Protein AF-A0A969CP11-F1 (afdb_monomer_lite)

Structure (mmCIF, N/CA/C/O backbone):
data_AF-A0A969CP11-F1
#
_entry.id   AF-A0A969CP11-F1
#
loop_
_atom_site.group_PDB
_atom_site.id
_atom_site.type_symbol
_atom_site.label_atom_id
_atom_site.label_alt_id
_atom_site.label_comp_id
_atom_site.label_asym_id
_atom_site.label_entity_id
_atom_site.label_seq_id
_atom_site.pdbx_PDB_ins_code
_atom_site.Cartn_x
_atom_site.Cartn_y
_atom_site.Cartn_z
_atom_site.occupancy
_atom_site.B_iso_or_equiv
_atom_site.auth_seq_id
_atom_site.auth_comp_id
_atom_site.auth_asym_id
_atom_site.auth_atom_id
_atom_site.pdbx_PDB_model_num
ATOM 1 N N . MET A 1 1 ? 6.543 -14.549 3.916 1.00 77.00 1 MET A N 1
ATOM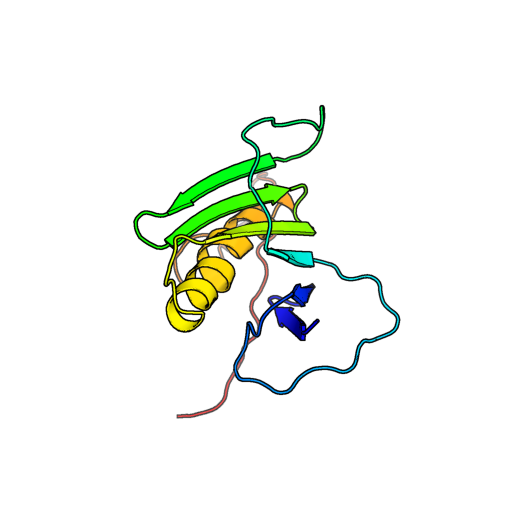 2 C CA . MET A 1 1 ? 5.555 -13.564 4.394 1.00 77.00 1 MET A CA 1
ATOM 3 C C . MET A 1 1 ? 6.263 -12.669 5.383 1.00 77.00 1 MET A C 1
ATOM 5 O O . MET A 1 1 ? 6.875 -13.186 6.307 1.00 77.00 1 MET A O 1
ATOM 9 N N . TYR A 1 2 ? 6.213 -11.370 5.131 1.00 84.38 2 TYR A N 1
ATOM 10 C CA . TYR A 1 2 ? 6.852 -10.312 5.901 1.00 84.38 2 TYR A CA 1
ATOM 11 C C . TYR A 1 2 ? 5.821 -9.644 6.802 1.00 84.38 2 TYR A C 1
ATOM 13 O O . TYR A 1 2 ? 4.668 -9.488 6.396 1.00 84.38 2 TYR A O 1
ATOM 21 N N . VAL A 1 3 ? 6.227 -9.243 8.005 1.00 86.00 3 VAL A N 1
ATOM 22 C CA . VAL A 1 3 ? 5.334 -8.636 8.998 1.00 86.00 3 VAL A CA 1
ATOM 23 C C . VAL A 1 3 ? 5.860 -7.269 9.397 1.00 86.00 3 VAL A C 1
ATOM 25 O O . VAL A 1 3 ? 7.032 -7.118 9.738 1.00 86.00 3 VAL A O 1
ATOM 28 N N . ALA A 1 4 ? 4.978 -6.275 9.367 1.00 84.50 4 ALA A N 1
ATOM 29 C CA . ALA A 1 4 ? 5.293 -4.900 9.716 1.00 84.50 4 ALA A CA 1
ATOM 30 C C . ALA A 1 4 ? 4.138 -4.249 10.480 1.00 84.50 4 ALA A C 1
ATOM 32 O O . ALA A 1 4 ? 2.971 -4.560 10.246 1.00 84.50 4 ALA A O 1
ATOM 33 N N . GLN A 1 5 ? 4.455 -3.289 11.350 1.00 83.06 5 GLN A N 1
ATOM 34 C CA . GLN A 1 5 ? 3.452 -2.393 11.915 1.00 83.06 5 GLN A CA 1
ATOM 35 C C . GLN A 1 5 ? 3.470 -1.061 11.160 1.00 83.06 5 GLN A C 1
ATOM 37 O O . GLN A 1 5 ? 4.465 -0.340 11.176 1.00 83.06 5 GLN A O 1
ATOM 42 N N . ILE A 1 6 ? 2.362 -0.727 10.499 1.00 83.06 6 ILE A N 1
ATOM 43 C CA . ILE A 1 6 ? 2.216 0.496 9.698 1.00 83.06 6 ILE A CA 1
ATOM 44 C C . ILE A 1 6 ? 0.966 1.220 10.192 1.00 83.06 6 ILE A C 1
ATOM 46 O O . ILE A 1 6 ? -0.111 0.633 10.234 1.00 83.06 6 ILE A O 1
ATOM 50 N N . TYR A 1 7 ? 1.092 2.489 10.595 1.00 79.62 7 TYR A N 1
ATOM 51 C CA . TYR A 1 7 ? -0.028 3.271 11.147 1.00 79.62 7 TYR A CA 1
ATOM 52 C C . TYR A 1 7 ? -0.731 2.589 12.344 1.00 79.62 7 TYR A C 1
ATOM 54 O O . TYR A 1 7 ? -1.940 2.711 12.525 1.00 79.62 7 TYR A O 1
ATOM 62 N N . GLY A 1 8 ? 0.017 1.829 13.153 1.00 79.38 8 GLY A N 1
ATOM 63 C CA . GLY A 1 8 ? -0.527 1.047 14.271 1.00 79.38 8 GLY A CA 1
ATOM 64 C C . GLY A 1 8 ? -1.279 -0.230 13.865 1.00 79.38 8 GLY A C 1
ATOM 65 O O . GLY A 1 8 ? -1.777 -0.931 14.744 1.00 79.38 8 GLY A O 1
ATOM 66 N N . LEU A 1 9 ? -1.340 -0.550 12.569 1.00 84.88 9 LEU A N 1
ATOM 67 C CA . LEU A 1 9 ? -1.977 -1.746 12.017 1.00 84.88 9 LEU A CA 1
ATOM 68 C C . LEU A 1 9 ? -0.932 -2.825 11.732 1.00 84.88 9 LEU A C 1
ATOM 70 O O . LEU A 1 9 ? 0.140 -2.525 11.201 1.00 84.88 9 LEU A O 1
ATOM 74 N N . LEU A 1 10 ? -1.257 -4.073 12.062 1.00 87.25 10 LEU A N 1
ATOM 75 C CA . LEU A 1 10 ? -0.438 -5.230 11.715 1.00 87.25 10 LEU A CA 1
ATOM 76 C C . LEU A 1 10 ? -0.632 -5.566 10.232 1.00 87.25 10 LEU A C 1
ATOM 78 O O . LEU A 1 10 ? -1.728 -5.944 9.813 1.00 87.25 10 LEU A O 1
ATOM 82 N N . VAL A 1 11 ? 0.430 -5.424 9.445 1.00 88.81 11 VAL A N 1
ATOM 83 C CA . VAL A 1 11 ? 0.435 -5.671 8.003 1.00 88.81 11 VAL A CA 1
ATOM 84 C C . VAL A 1 11 ? 1.273 -6.904 7.703 1.00 88.81 11 VAL A C 1
ATOM 86 O O . VAL A 1 11 ? 2.454 -6.958 8.046 1.00 88.81 11 VAL A O 1
ATOM 89 N N . VAL A 1 12 ? 0.662 -7.877 7.031 1.00 90.38 12 VAL A N 1
ATOM 90 C CA . VAL A 1 12 ? 1.345 -9.051 6.480 1.00 90.38 12 VAL A CA 1
ATOM 91 C C . VAL A 1 12 ? 1.462 -8.880 4.974 1.00 90.38 12 VAL A C 1
ATOM 93 O O . VAL A 1 12 ? 0.476 -8.558 4.316 1.00 90.38 12 VAL A O 1
ATOM 96 N N . SER A 1 13 ? 2.657 -9.081 4.429 1.00 87.75 13 SER A N 1
ATOM 97 C CA . SER A 1 13 ? 2.960 -8.843 3.018 1.00 87.75 13 SER A CA 1
ATOM 98 C C . SER A 1 13 ? 3.733 -9.996 2.379 1.00 87.75 13 SER A C 1
ATOM 100 O O . SER A 1 13 ? 4.533 -10.666 3.038 1.00 87.75 13 SER A O 1
ATOM 102 N N . ASP A 1 14 ? 3.540 -10.211 1.080 1.00 86.69 14 ASP 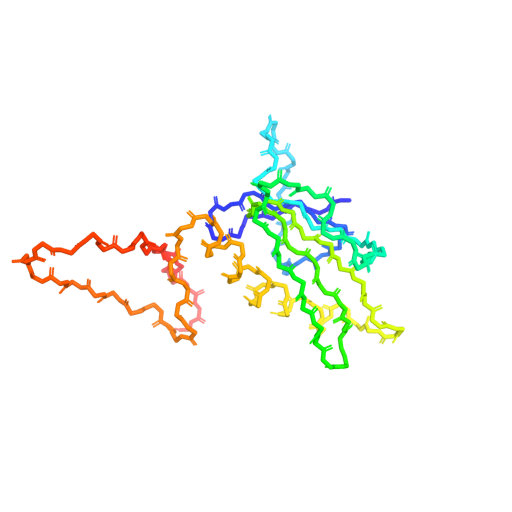A N 1
ATOM 103 C CA . ASP A 1 14 ? 4.338 -11.163 0.293 1.00 86.69 14 ASP A CA 1
ATOM 104 C C . ASP A 1 14 ? 5.775 -10.679 0.037 1.00 86.69 14 ASP A C 1
ATOM 106 O O . ASP A 1 14 ? 6.664 -11.498 -0.188 1.00 86.69 14 ASP A O 1
ATOM 110 N N . PHE A 1 15 ? 6.023 -9.371 0.126 1.00 84.00 15 PHE A N 1
ATOM 111 C CA . PHE A 1 15 ? 7.330 -8.741 -0.092 1.00 84.00 15 PHE A CA 1
ATOM 112 C C . PHE A 1 15 ? 7.637 -7.698 0.991 1.00 84.00 15 PHE A C 1
ATOM 114 O O . PHE A 1 15 ? 6.762 -7.277 1.759 1.00 84.00 15 PHE A O 1
ATOM 121 N N . TRP A 1 16 ? 8.902 -7.291 1.053 1.00 81.69 16 TRP A N 1
ATOM 122 C CA . TRP A 1 16 ? 9.421 -6.377 2.063 1.00 81.69 16 TRP A CA 1
ATOM 123 C C . TRP A 1 16 ? 8.843 -4.966 1.888 1.00 81.69 16 TRP A C 1
ATOM 125 O O . TRP A 1 16 ? 9.002 -4.357 0.833 1.00 81.69 16 TRP A O 1
ATOM 135 N N . LEU A 1 17 ? 8.179 -4.431 2.920 1.00 80.31 17 LEU A N 1
ATOM 136 C CA . LEU A 1 17 ? 7.550 -3.102 2.864 1.00 80.31 17 LEU A CA 1
ATOM 137 C C . LEU A 1 17 ? 8.361 -1.994 3.551 1.00 80.31 17 LEU A C 1
ATOM 139 O O . LEU A 1 17 ? 8.310 -0.854 3.096 1.00 80.31 17 LEU A O 1
ATOM 143 N N . LEU A 1 18 ? 9.106 -2.297 4.617 1.00 78.31 18 LEU A N 1
ATOM 144 C CA . LEU A 1 18 ? 9.807 -1.312 5.454 1.00 78.31 18 LEU A CA 1
ATOM 145 C C . LEU A 1 18 ? 11.242 -1.746 5.710 1.00 78.31 18 LEU A C 1
ATOM 147 O O . LEU A 1 18 ? 11.426 -2.853 6.171 1.00 78.31 18 LEU A O 1
ATOM 151 N N . ASP A 1 19 ? 12.237 -0.868 5.584 1.00 64.81 19 ASP A N 1
ATOM 152 C CA . ASP A 1 19 ? 13.660 -1.182 5.851 1.00 64.81 19 ASP A CA 1
ATOM 153 C C . ASP A 1 19 ? 13.998 -1.510 7.332 1.00 64.81 19 ASP A C 1
ATOM 155 O O . ASP A 1 19 ? 15.159 -1.713 7.678 1.00 64.81 19 ASP A O 1
ATOM 159 N N . SER A 1 20 ? 12.998 -1.546 8.220 1.00 57.94 20 SER A N 1
ATOM 160 C CA . SER A 1 20 ? 13.122 -1.835 9.659 1.00 57.94 20 SER A CA 1
ATOM 161 C C . SER A 1 20 ? 12.978 -3.332 9.962 1.00 57.94 20 SER A C 1
ATOM 163 O O . SER A 1 20 ? 12.370 -4.040 9.165 1.00 57.94 20 SER A O 1
ATOM 165 N N . PRO A 1 21 ? 13.520 -3.831 11.093 1.00 54.28 21 PRO A N 1
ATOM 166 C CA . PRO A 1 21 ? 13.579 -5.266 11.366 1.00 54.28 21 PRO A CA 1
ATOM 167 C C . PRO A 1 21 ? 12.194 -5.922 11.340 1.00 54.28 21 PRO A C 1
ATOM 169 O O . PRO A 1 21 ? 11.223 -5.363 11.852 1.00 54.28 21 PRO A O 1
ATOM 172 N N . GLU A 1 22 ? 12.143 -7.118 10.748 1.00 57.00 22 GLU A N 1
ATOM 173 C CA . GLU A 1 22 ? 10.993 -8.026 10.782 1.00 57.00 22 GLU A CA 1
ATOM 174 C C . GLU A 1 22 ? 10.484 -8.155 12.218 1.00 57.00 22 GLU A C 1
ATOM 176 O O . GLU A 1 22 ? 11.248 -8.491 13.127 1.00 57.00 22 GLU A O 1
ATOM 181 N N . MET A 1 23 ? 9.194 -7.888 12.428 1.00 62.88 23 MET A N 1
ATOM 182 C CA . MET A 1 23 ? 8.563 -8.260 13.689 1.00 62.88 23 MET A CA 1
ATOM 183 C C . MET A 1 23 ? 8.261 -9.755 13.670 1.00 62.88 23 MET A C 1
ATOM 185 O O . MET A 1 23 ? 7.857 -10.302 12.640 1.00 62.88 23 MET A O 1
ATOM 189 N N . GLU A 1 24 ? 8.420 -10.416 14.815 1.00 63.16 24 GLU A N 1
ATOM 190 C CA . GLU A 1 24 ? 7.910 -11.773 14.974 1.00 63.16 24 GLU A CA 1
ATOM 191 C C . GLU A 1 24 ? 6.395 -11.772 14.733 1.00 63.16 24 GLU A C 1
ATOM 193 O O . GLU A 1 24 ? 5.691 -10.825 15.098 1.00 63.16 24 GLU A O 1
ATOM 198 N N . LEU A 1 25 ? 5.894 -12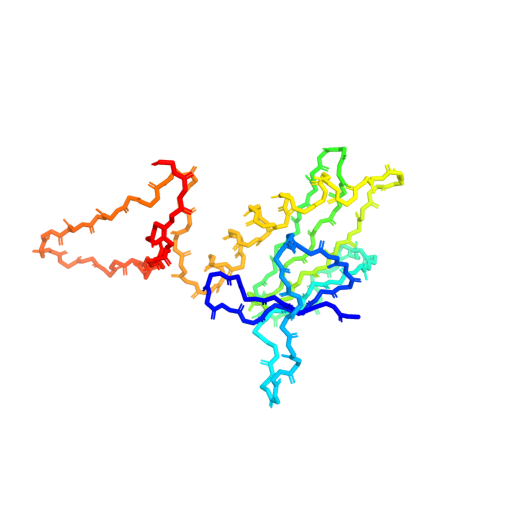.828 14.083 1.00 59.78 25 LEU A N 1
ATOM 199 C CA . LEU A 1 25 ? 4.461 -13.068 13.947 1.00 59.78 25 LEU A CA 1
ATOM 200 C C . LEU A 1 25 ? 3.862 -13.168 15.353 1.00 59.78 25 LEU A C 1
ATOM 202 O O . LEU A 1 25 ? 3.888 -14.230 15.974 1.00 59.78 25 LEU A O 1
ATOM 206 N N . GLU A 1 26 ? 3.324 -12.064 15.866 1.00 59.91 26 GLU A N 1
ATOM 207 C CA . GLU A 1 26 ? 2.467 -12.133 17.037 1.00 59.91 26 GLU A CA 1
ATOM 208 C C . GLU A 1 26 ? 1.244 -12.987 16.686 1.00 59.91 26 GLU A C 1
ATOM 210 O O . GLU A 1 26 ? 0.738 -12.944 15.565 1.00 59.91 26 GLU A O 1
ATOM 215 N N . THR A 1 27 ? 0.741 -13.759 17.649 1.00 60.06 27 THR A N 1
ATOM 216 C CA . THR A 1 27 ? -0.419 -14.666 17.511 1.00 60.06 27 THR A CA 1
ATOM 217 C C . THR A 1 27 ? -1.758 -13.944 17.259 1.00 60.06 27 THR A C 1
ATOM 219 O O . THR A 1 27 ? -2.824 -14.456 17.595 1.00 60.06 27 THR A O 1
ATOM 222 N N . ARG A 1 28 ? -1.717 -12.718 16.739 1.00 71.88 28 ARG A N 1
ATOM 223 C CA . ARG A 1 28 ? -2.859 -11.870 16.427 1.00 71.88 28 ARG A CA 1
ATOM 224 C C . ARG A 1 28 ? -3.150 -11.952 14.929 1.00 71.88 28 ARG A C 1
ATOM 226 O O . ARG A 1 28 ? -2.232 -11.927 14.114 1.00 71.88 28 ARG A O 1
ATOM 233 N N . ASP A 1 29 ? -4.430 -11.997 14.570 1.00 83.44 29 ASP A N 1
ATOM 234 C CA . ASP A 1 29 ? -4.846 -11.914 13.169 1.00 83.44 29 ASP A CA 1
ATOM 235 C C . ASP A 1 29 ? -4.349 -10.606 12.521 1.00 83.44 29 ASP A C 1
ATOM 237 O O . ASP A 1 29 ? -4.416 -9.544 13.155 1.00 83.44 29 ASP A O 1
ATOM 241 N N . PRO A 1 30 ? -3.859 -10.648 11.267 1.00 88.31 30 PRO A N 1
ATOM 242 C CA . PRO A 1 30 ? -3.384 -9.456 10.583 1.00 88.31 30 PRO A CA 1
ATOM 243 C C . PRO A 1 30 ? -4.522 -8.461 10.372 1.00 88.31 30 PRO A C 1
ATOM 245 O O . PRO A 1 30 ? -5.617 -8.820 9.936 1.00 88.31 30 PRO A O 1
ATOM 248 N N . ASP A 1 31 ? -4.244 -7.183 10.626 1.00 89.38 31 ASP A N 1
ATOM 249 C CA . ASP A 1 31 ? -5.196 -6.125 10.313 1.00 89.38 31 ASP A CA 1
ATOM 250 C C . ASP A 1 31 ? -5.277 -5.918 8.794 1.00 89.38 31 ASP A C 1
ATOM 252 O O . ASP A 1 31 ? -6.355 -5.611 8.285 1.00 89.38 31 ASP A O 1
ATOM 256 N N . ILE A 1 32 ? -4.153 -6.046 8.077 1.00 91.56 32 ILE A N 1
ATOM 257 C CA . ILE A 1 32 ? -4.059 -5.875 6.622 1.00 91.56 32 ILE A CA 1
ATOM 258 C C . ILE A 1 32 ? -3.206 -6.990 6.014 1.00 91.56 32 ILE A C 1
ATOM 260 O O . ILE A 1 32 ? -2.134 -7.308 6.526 1.00 91.56 32 ILE A O 1
ATOM 264 N N . VAL A 1 33 ? -3.647 -7.526 4.877 1.00 92.81 33 VAL A N 1
ATOM 265 C CA . VAL A 1 33 ? -2.872 -8.458 4.052 1.00 92.81 33 VAL A CA 1
ATOM 266 C C . VAL A 1 33 ? -2.575 -7.826 2.694 1.00 92.81 33 VAL A C 1
ATOM 268 O O . VAL A 1 33 ? -3.490 -7.391 1.995 1.00 92.81 33 VAL A O 1
ATOM 271 N N . VAL A 1 34 ? -1.301 -7.794 2.314 1.00 92.12 34 VAL A N 1
ATOM 272 C CA . VAL A 1 34 ? -0.807 -7.330 1.015 1.00 92.12 34 VAL A CA 1
ATOM 273 C C . VAL A 1 34 ? -0.248 -8.527 0.259 1.00 92.12 34 VAL A C 1
ATOM 275 O O . VAL A 1 34 ? 0.648 -9.210 0.747 1.00 92.12 34 VAL A O 1
ATOM 278 N N . ARG A 1 35 ? -0.764 -8.794 -0.937 1.00 93.00 35 ARG A N 1
ATOM 279 C CA . ARG A 1 35 ? -0.310 -9.932 -1.740 1.00 93.00 35 ARG A CA 1
ATOM 280 C C . ARG A 1 35 ? -0.198 -9.606 -3.213 1.00 93.00 35 ARG A C 1
ATOM 282 O O . ARG A 1 35 ? -0.895 -8.721 -3.717 1.00 93.00 35 ARG A O 1
ATOM 289 N N . PHE A 1 36 ? 0.632 -10.371 -3.906 1.00 90.38 36 PHE A N 1
ATOM 290 C CA . PHE A 1 36 ? 0.613 -10.373 -5.362 1.00 90.38 36 PHE A CA 1
ATOM 291 C C . PHE A 1 36 ? -0.565 -11.202 -5.875 1.00 90.38 36 PHE A C 1
ATOM 293 O O . PHE A 1 36 ? -0.926 -12.234 -5.307 1.00 90.38 36 PHE A O 1
ATOM 300 N N . GLY A 1 37 ? -1.185 -10.752 -6.959 1.00 88.12 37 GLY A N 1
ATOM 301 C CA . GLY A 1 37 ? -2.272 -11.493 -7.583 1.00 88.12 37 GLY A CA 1
ATOM 302 C C . GLY A 1 37 ? -2.818 -10.793 -8.812 1.00 88.12 37 GLY A C 1
ATOM 303 O O . GLY A 1 37 ? -2.604 -9.603 -9.007 1.00 88.12 37 GLY A O 1
ATOM 304 N N . ILE A 1 38 ? -3.538 -11.552 -9.632 1.00 85.31 38 ILE A N 1
ATOM 305 C CA . ILE A 1 38 ? -4.219 -11.026 -10.815 1.00 85.31 38 ILE A CA 1
ATOM 306 C C . ILE A 1 38 ? -5.432 -10.225 -10.342 1.00 85.31 38 ILE A C 1
ATOM 308 O O . ILE A 1 38 ? -6.269 -10.745 -9.594 1.00 85.31 38 ILE A O 1
ATOM 312 N N . VAL A 1 39 ? -5.536 -8.965 -10.765 1.00 82.44 39 VAL A N 1
ATOM 313 C CA . VAL A 1 39 ? 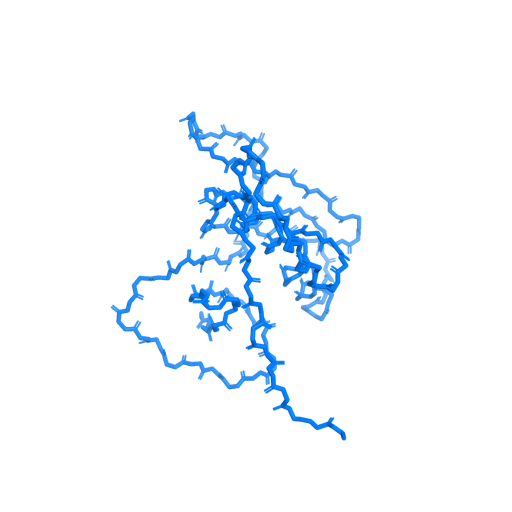-6.689 -8.124 -10.450 1.00 82.44 39 VAL A CA 1
ATOM 314 C C . VAL A 1 39 ? -7.755 -8.370 -11.512 1.00 82.44 39 VAL A C 1
ATOM 316 O O . VAL A 1 39 ? -7.800 -7.736 -12.564 1.00 82.44 39 VAL A O 1
ATOM 319 N N . GLU A 1 40 ? -8.654 -9.314 -11.237 1.00 71.69 40 GLU A N 1
ATOM 320 C CA . GLU A 1 40 ? -9.832 -9.491 -12.081 1.00 71.69 40 GLU A CA 1
ATOM 321 C C . GLU A 1 40 ? -10.781 -8.297 -11.927 1.00 71.69 40 GLU A C 1
ATOM 323 O O . GLU A 1 40 ? -11.124 -7.871 -10.825 1.00 71.69 40 GLU A O 1
ATOM 328 N N . ASN A 1 41 ? -11.268 -7.777 -13.053 1.00 56.16 41 ASN A N 1
ATOM 329 C CA . ASN A 1 41 ? -12.107 -6.577 -13.113 1.00 56.16 41 ASN A CA 1
ATOM 330 C C . ASN A 1 41 ? -13.561 -6.814 -12.637 1.00 56.16 41 ASN A C 1
ATOM 332 O O . ASN A 1 41 ? -14.460 -6.038 -12.960 1.00 56.16 41 ASN A O 1
ATOM 336 N N . SER A 1 42 ? -13.820 -7.912 -11.916 1.00 50.31 42 SER A N 1
ATOM 337 C CA . SER A 1 42 ? -15.145 -8.241 -11.393 1.00 50.31 42 SER A CA 1
ATOM 338 C C . SER A 1 42 ? -15.235 -7.828 -9.915 1.00 50.31 42 SER A C 1
ATOM 340 O O . SER A 1 42 ? -14.582 -8.432 -9.062 1.00 50.31 42 SER A O 1
ATOM 342 N N . PRO A 1 43 ? -16.024 -6.796 -9.556 1.00 51.22 43 PRO A N 1
ATOM 343 C CA . PRO A 1 43 ? -16.252 -6.431 -8.160 1.00 51.22 43 PRO A CA 1
ATOM 344 C C . PRO A 1 43 ? -17.196 -7.460 -7.521 1.00 51.22 43 PRO A C 1
ATOM 346 O O . PRO A 1 43 ? -18.374 -7.209 -7.276 1.00 51.22 43 PRO A O 1
ATOM 349 N N . SER A 1 44 ? -16.691 -8.665 -7.282 1.00 48.22 44 SER A N 1
ATOM 350 C CA . SER A 1 44 ? -17.500 -9.816 -6.884 1.00 48.22 44 SER A CA 1
ATOM 351 C C . SER A 1 44 ? -17.623 -9.931 -5.365 1.00 48.22 44 SER A C 1
ATOM 353 O O . SER A 1 44 ? -17.372 -10.992 -4.805 1.00 48.22 44 SER A O 1
ATOM 355 N N . LYS A 1 45 ? -18.019 -8.849 -4.679 1.00 52.19 45 LYS A N 1
ATOM 356 C CA . LYS A 1 45 ? -18.576 -8.906 -3.313 1.00 52.19 45 LYS A CA 1
ATOM 357 C C . LYS A 1 45 ? -19.615 -7.800 -3.128 1.00 52.19 45 LYS A C 1
ATOM 359 O O . LYS A 1 45 ? -19.296 -6.666 -2.777 1.00 52.19 45 LYS A O 1
ATOM 364 N N . VAL A 1 46 ? -20.880 -8.141 -3.371 1.00 48.91 46 VAL A N 1
ATOM 365 C CA . VAL A 1 46 ? -22.037 -7.284 -3.066 1.00 48.91 46 VAL A CA 1
ATOM 366 C C . VAL A 1 46 ? -21.977 -6.889 -1.583 1.00 48.91 46 VAL A C 1
ATOM 368 O O . VAL A 1 46 ? -22.005 -7.756 -0.715 1.00 48.91 46 VAL A O 1
ATOM 371 N N . GLY A 1 47 ? -21.850 -5.589 -1.297 1.00 59.91 47 GLY A N 1
ATOM 372 C CA . GLY A 1 47 ? -21.760 -5.044 0.066 1.00 59.91 47 GLY A CA 1
ATOM 373 C C . GLY A 1 47 ? -20.342 -4.816 0.613 1.00 59.91 47 GLY A C 1
ATOM 374 O O . GLY A 1 47 ? -20.210 -4.339 1.737 1.00 59.91 47 GLY A O 1
ATOM 375 N N . SER A 1 48 ? -19.284 -5.118 -0.148 1.00 68.88 48 SER A N 1
ATOM 376 C CA . SER A 1 48 ? -17.898 -4.802 0.232 1.00 68.88 48 SER A CA 1
ATOM 377 C C . SER A 1 48 ? -17.436 -3.450 -0.317 1.00 68.88 48 SER A C 1
ATOM 379 O O . SER A 1 48 ? -17.775 -3.077 -1.439 1.00 68.88 48 SER A O 1
ATOM 381 N N . GLN A 1 49 ? -16.624 -2.726 0.459 1.00 82.31 49 GLN A N 1
ATOM 382 C CA . GLN A 1 49 ? -15.940 -1.523 -0.023 1.00 82.31 49 GLN A CA 1
ATOM 383 C C . GLN A 1 49 ? -14.773 -1.960 -0.910 1.00 82.31 49 GLN A C 1
ATOM 385 O O . GLN A 1 49 ? -13.791 -2.497 -0.403 1.00 82.31 49 GLN A O 1
ATOM 390 N N . VAL A 1 50 ? -14.889 -1.771 -2.224 1.00 87.81 50 VAL A N 1
ATOM 391 C CA . VAL A 1 50 ? -13.866 -2.174 -3.198 1.00 87.81 50 VAL A CA 1
ATOM 392 C C . VAL A 1 50 ? -13.371 -0.945 -3.946 1.00 87.81 50 VAL A C 1
ATOM 394 O O . VAL A 1 50 ? -14.167 -0.151 -4.445 1.00 87.81 50 VAL A O 1
ATOM 397 N N . PHE A 1 51 ? -12.055 -0.801 -4.035 1.00 88.12 51 PHE A N 1
ATOM 398 C CA . PHE A 1 51 ? -11.388 0.195 -4.861 1.00 88.12 51 PHE A CA 1
ATOM 399 C C . PHE A 1 51 ? -10.442 -0.515 -5.823 1.00 88.12 51 PHE A C 1
ATOM 401 O O . PHE A 1 51 ? -9.614 -1.313 -5.392 1.00 88.12 51 PHE A O 1
ATOM 408 N N . SER A 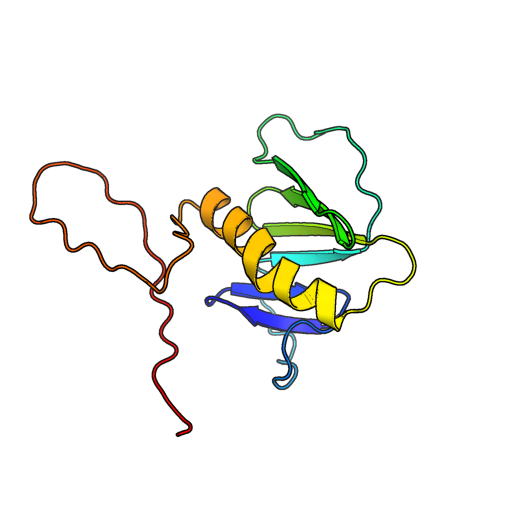1 52 ? -10.559 -0.210 -7.111 1.00 89.06 52 SER A N 1
ATOM 409 C CA . SER A 1 52 ? -9.620 -0.650 -8.140 1.00 89.06 52 SER A CA 1
ATOM 410 C C . SER A 1 52 ? -8.993 0.581 -8.779 1.00 89.06 52 SER A C 1
ATOM 412 O O . SER A 1 52 ? -9.704 1.521 -9.145 1.00 89.06 52 SER A O 1
ATOM 414 N N . GLY A 1 53 ? -7.668 0.591 -8.881 1.00 85.38 53 GLY A N 1
ATOM 415 C CA . GLY A 1 53 ? -6.914 1.697 -9.451 1.00 85.38 53 GLY A CA 1
ATOM 416 C C . GLY A 1 53 ? -5.726 1.204 -10.260 1.00 85.38 53 GLY A C 1
ATOM 417 O O . GLY A 1 53 ? -5.055 0.249 -9.881 1.00 85.38 53 GLY A O 1
ATOM 418 N N . PHE A 1 54 ? -5.448 1.886 -11.367 1.00 87.38 54 PHE A N 1
ATOM 419 C CA . PHE A 1 54 ? -4.261 1.651 -12.180 1.00 87.38 54 PHE A CA 1
ATOM 420 C C . PHE A 1 54 ? -3.290 2.818 -12.013 1.00 87.38 54 PHE A C 1
ATOM 422 O O . PHE A 1 54 ? -3.648 3.969 -12.276 1.00 87.38 54 PHE A O 1
ATOM 429 N N . LEU A 1 55 ? -2.060 2.523 -11.591 1.00 85.56 55 LEU A N 1
ATOM 430 C CA . LEU A 1 55 ? -0.968 3.489 -11.575 1.00 85.56 55 LEU A CA 1
ATOM 431 C C . LEU A 1 55 ? -0.114 3.287 -12.833 1.00 85.56 55 LEU A C 1
ATOM 433 O O . LEU A 1 55 ? 0.504 2.226 -12.991 1.00 85.56 55 LEU A O 1
ATOM 437 N N . PRO A 1 56 ? -0.026 4.298 -13.722 1.00 84.50 56 PRO A N 1
ATOM 438 C CA . PRO A 1 56 ? 0.833 4.223 -14.892 1.00 84.50 56 PRO A CA 1
ATOM 439 C C . PRO A 1 56 ? 2.272 3.893 -14.495 1.00 84.50 56 PRO A C 1
ATOM 441 O O . PRO A 1 56 ? 2.823 4.528 -13.599 1.00 84.50 56 PRO A O 1
ATOM 444 N N . LYS A 1 57 ? 2.887 2.940 -15.205 1.00 85.00 57 LYS A N 1
ATOM 445 C CA . LYS A 1 57 ? 4.258 2.455 -14.957 1.00 85.00 57 LYS A CA 1
ATOM 446 C C . LYS A 1 57 ? 4.460 1.708 -13.633 1.00 85.00 57 LYS A C 1
ATOM 448 O O . LYS A 1 57 ? 5.605 1.496 -13.266 1.00 85.00 57 LYS A O 1
ATOM 453 N N . VAL A 1 58 ? 3.397 1.325 -12.926 1.00 89.69 58 VAL A N 1
ATOM 454 C CA . VAL A 1 58 ? 3.507 0.508 -11.705 1.00 89.69 58 VAL A CA 1
ATOM 455 C C . VAL A 1 58 ? 2.649 -0.740 -11.824 1.00 89.69 58 VAL A C 1
ATOM 457 O O . VAL A 1 58 ? 3.167 -1.840 -11.698 1.00 89.69 58 VAL A O 1
ATOM 460 N N . GLY A 1 59 ? 1.356 -0.590 -12.109 1.00 90.94 59 GLY A N 1
ATOM 461 C CA . GLY A 1 59 ? 0.441 -1.725 -12.183 1.00 90.94 59 GLY A CA 1
ATOM 462 C C . GLY A 1 59 ? -0.938 -1.423 -11.624 1.00 90.94 59 GLY A C 1
ATOM 463 O O . GLY A 1 59 ? -1.301 -0.265 -11.385 1.00 90.94 59 GLY A O 1
ATOM 464 N N . THR A 1 60 ? -1.705 -2.487 -11.441 1.00 91.56 60 THR A N 1
ATOM 465 C CA . THR A 1 60 ? -3.079 -2.436 -10.950 1.00 91.56 60 THR A CA 1
ATOM 466 C C . THR A 1 60 ? -3.116 -2.798 -9.471 1.00 91.56 60 THR A C 1
ATOM 468 O O . THR A 1 60 ? -2.451 -3.728 -9.019 1.00 91.56 60 THR A O 1
ATOM 471 N N . PHE A 1 61 ? -3.920 -2.060 -8.715 1.00 91.38 61 PHE A N 1
ATOM 472 C CA . PHE A 1 61 ? -4.151 -2.269 -7.294 1.00 91.38 61 PHE A CA 1
ATOM 473 C C . PHE A 1 61 ? -5.635 -2.512 -7.057 1.00 91.38 61 PHE A C 1
ATOM 475 O O . PHE A 1 61 ? -6.473 -1.734 -7.519 1.00 91.38 61 PHE A O 1
ATOM 482 N N . LEU A 1 62 ? -5.949 -3.549 -6.286 1.00 91.81 62 LEU A N 1
ATOM 483 C CA . LEU A 1 62 ? -7.289 -3.818 -5.779 1.00 91.81 62 LEU A CA 1
ATOM 484 C C . LEU A 1 62 ? -7.266 -3.776 -4.255 1.00 91.81 62 LEU A C 1
ATOM 486 O O . LEU A 1 62 ? -6.473 -4.468 -3.624 1.00 91.81 62 LEU A O 1
ATOM 490 N N . ILE A 1 63 ? -8.135 -2.962 -3.666 1.00 91.88 63 ILE A N 1
ATOM 491 C CA . ILE A 1 63 ? -8.184 -2.721 -2.225 1.00 91.88 63 ILE A CA 1
ATOM 492 C C . ILE A 1 63 ? -9.597 -2.988 -1.728 1.00 91.88 63 ILE A C 1
ATOM 494 O O . ILE A 1 63 ? -10.558 -2.347 -2.168 1.00 91.88 63 ILE A O 1
ATOM 498 N N . CYS A 1 64 ? -9.713 -3.92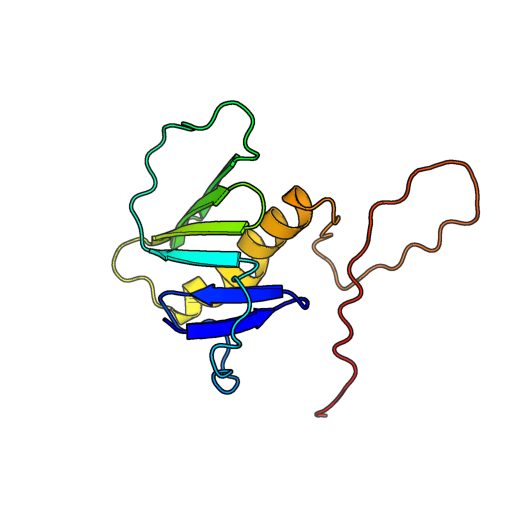3 -0.791 1.00 90.44 64 CYS A N 1
ATOM 499 C CA . CYS A 1 64 ? -10.988 -4.452 -0.333 1.00 90.44 64 CYS A CA 1
ATOM 500 C C . CYS A 1 64 ? -11.142 -4.288 1.182 1.00 90.44 64 CYS A C 1
ATOM 502 O O . CYS A 1 64 ? -10.260 -4.663 1.954 1.00 90.44 64 CYS A O 1
ATOM 504 N N . ASN A 1 65 ? -12.305 -3.777 1.601 1.00 88.62 65 ASN A N 1
ATOM 505 C CA . ASN A 1 65 ? -12.805 -3.743 2.982 1.00 88.62 65 ASN A CA 1
ATOM 506 C C . ASN A 1 65 ? -11.843 -3.151 4.029 1.00 88.62 65 ASN A C 1
ATOM 508 O O . ASN A 1 65 ? -11.985 -3.406 5.224 1.00 88.62 65 ASN A O 1
ATOM 512 N N . GLY A 1 66 ? -10.861 -2.363 3.598 1.00 90.12 66 GLY A N 1
ATOM 513 C CA . GLY A 1 66 ? -9.826 -1.792 4.445 1.00 90.12 66 GLY A CA 1
ATOM 514 C C . GLY A 1 66 ? -8.875 -2.820 5.063 1.00 90.12 66 GLY A C 1
ATOM 515 O O . GLY A 1 66 ? -8.190 -2.478 6.022 1.00 90.12 66 GLY A O 1
ATOM 516 N N . ASN A 1 67 ? -8.826 -4.067 4.599 1.00 92.00 67 ASN A N 1
ATOM 517 C CA . ASN A 1 67 ? -7.967 -5.107 5.183 1.00 92.00 67 ASN A CA 1
ATOM 518 C C . ASN A 1 67 ? -7.208 -5.951 4.153 1.00 92.00 67 ASN A C 1
ATOM 520 O O . ASN A 1 67 ? -6.414 -6.805 4.534 1.00 92.00 67 ASN A O 1
ATOM 524 N N . GLU A 1 68 ? -7.413 -5.720 2.862 1.00 92.06 68 GLU A N 1
ATOM 525 C CA . GLU A 1 68 ? -6.774 -6.505 1.814 1.00 92.06 68 GLU A CA 1
ATOM 526 C C . GLU A 1 68 ? -6.308 -5.604 0.672 1.00 92.06 68 GLU A C 1
ATOM 528 O O . GLU A 1 68 ? -7.055 -4.735 0.214 1.00 92.06 68 GLU A O 1
ATOM 533 N N . VAL A 1 69 ? -5.079 -5.839 0.212 1.00 92.56 69 VAL A N 1
ATOM 534 C CA . VAL A 1 69 ? -4.480 -5.219 -0.972 1.00 92.56 69 VAL A CA 1
ATOM 535 C C . VAL A 1 69 ? -3.960 -6.324 -1.882 1.00 92.56 69 VAL A C 1
ATOM 537 O O . VAL A 1 69 ? -3.112 -7.122 -1.482 1.00 92.56 69 VAL A O 1
ATOM 540 N N . ILE A 1 70 ? -4.451 -6.355 -3.115 1.00 92.62 70 ILE A N 1
ATOM 541 C CA . ILE A 1 70 ? -3.927 -7.199 -4.186 1.00 92.62 70 ILE A CA 1
ATOM 542 C C . ILE A 1 70 ? -3.205 -6.299 -5.176 1.00 92.62 70 ILE A C 1
ATOM 544 O O . ILE A 1 70 ? -3.749 -5.285 -5.623 1.00 92.62 70 ILE A O 1
ATOM 548 N N . VAL A 1 71 ? -1.977 -6.679 -5.497 1.00 91.94 71 VAL A N 1
ATOM 549 C CA . VAL A 1 71 ? -1.107 -5.949 -6.409 1.00 91.94 71 VAL A CA 1
ATOM 550 C C . VAL A 1 71 ? -0.838 -6.811 -7.633 1.00 91.94 71 VAL A C 1
ATOM 552 O O . VAL A 1 71 ? -0.311 -7.918 -7.517 1.00 91.94 71 VAL A O 1
ATOM 555 N N . GLU A 1 72 ? -1.148 -6.267 -8.802 1.00 92.56 72 GLU A N 1
ATOM 556 C CA . GLU A 1 72 ? -0.738 -6.796 -10.099 1.00 92.56 72 GLU A CA 1
ATOM 557 C C . GLU A 1 72 ? 0.288 -5.827 -10.707 1.00 92.56 72 GLU A C 1
ATOM 559 O O . GLU A 1 72 ? -0.093 -4.868 -11.392 1.00 92.56 72 GLU A O 1
ATOM 564 N N . PRO A 1 73 ? 1.587 -5.992 -10.396 1.00 91.12 73 PRO A N 1
ATOM 565 C CA . PRO A 1 73 ? 2.619 -5.115 -10.924 1.00 91.12 73 PRO A CA 1
ATOM 566 C C . PRO A 1 73 ? 2.790 -5.336 -12.431 1.00 91.12 73 PRO A C 1
ATOM 568 O O . PRO A 1 73 ? 2.583 -6.435 -12.950 1.00 91.12 73 PRO A O 1
ATOM 571 N N . LEU A 1 74 ? 3.206 -4.290 -13.144 1.00 91.12 74 LEU A N 1
ATOM 572 C CA . LEU A 1 74 ? 3.692 -4.443 -14.513 1.00 91.12 74 LEU A CA 1
ATOM 573 C C . LEU A 1 74 ? 4.979 -5.293 -14.531 1.00 91.12 74 LEU A C 1
ATOM 575 O O . LEU A 1 74 ? 5.675 -5.379 -13.515 1.00 91.12 74 LEU A O 1
ATOM 579 N N . PRO A 1 75 ? 5.328 -5.900 -15.681 1.00 87.12 75 PRO A N 1
ATOM 580 C CA . PRO A 1 75 ? 6.607 -6.585 -15.833 1.00 87.12 75 PRO A CA 1
ATOM 581 C C . PRO A 1 75 ? 7.777 -5.654 -15.487 1.00 87.12 75 PRO A C 1
ATOM 583 O O . PRO A 1 75 ? 7.741 -4.469 -15.824 1.00 87.12 75 PRO A O 1
ATOM 586 N N . ASP A 1 76 ? 8.804 -6.204 -14.839 1.00 84.69 76 ASP A N 1
ATOM 587 C CA . ASP A 1 76 ? 10.064 -5.523 -14.501 1.00 84.69 76 ASP A CA 1
ATOM 588 C C . ASP A 1 76 ? 9.948 -4.334 -13.524 1.00 84.69 76 ASP A C 1
ATOM 590 O O . ASP A 1 76 ? 10.837 -3.482 -13.459 1.00 84.69 76 ASP A O 1
ATOM 594 N N . ILE A 1 77 ? 8.870 -4.263 -12.736 1.00 88.75 77 ILE A N 1
ATOM 595 C CA . ILE A 1 77 ? 8.749 -3.268 -11.665 1.00 88.75 77 ILE A CA 1
ATOM 596 C C . ILE A 1 77 ? 9.556 -3.688 -10.442 1.00 88.75 77 ILE A C 1
ATOM 598 O O . ILE A 1 77 ? 9.363 -4.764 -9.887 1.00 88.75 77 ILE A O 1
ATOM 602 N N . ASP A 1 78 ? 10.438 -2.788 -10.015 1.00 85.50 78 ASP A N 1
ATOM 603 C CA . ASP A 1 78 ? 11.244 -2.939 -8.810 1.00 85.50 78 ASP A CA 1
ATOM 604 C C . ASP A 1 78 ? 10.404 -2.666 -7.550 1.00 85.50 78 ASP A C 1
ATOM 606 O O . ASP A 1 78 ? 9.633 -1.696 -7.482 1.00 85.50 78 ASP A O 1
ATOM 610 N N . ASP A 1 79 ? 10.618 -3.471 -6.512 1.00 82.19 79 ASP A N 1
ATOM 611 C CA . ASP A 1 79 ? 10.040 -3.296 -5.179 1.00 82.19 79 ASP A CA 1
ATOM 612 C C . ASP A 1 79 ? 10.308 -1.892 -4.605 1.00 82.19 79 ASP A C 1
ATOM 614 O O . ASP A 1 79 ? 9.507 -1.361 -3.834 1.00 82.19 79 ASP A O 1
ATOM 618 N N . CYS A 1 80 ? 11.405 -1.235 -4.991 1.00 84.25 80 CYS A N 1
ATOM 619 C CA . CYS A 1 80 ? 11.716 0.146 -4.609 1.00 84.25 80 CYS A CA 1
ATOM 620 C C . CYS A 1 80 ? 10.680 1.166 -5.108 1.00 84.25 80 CYS A C 1
ATOM 622 O O . CYS A 1 80 ? 10.473 2.189 -4.456 1.00 84.25 80 CYS A O 1
ATOM 624 N N . ILE A 1 81 ? 10.023 0.898 -6.240 1.00 86.81 81 ILE A N 1
ATOM 625 C CA . ILE A 1 81 ? 8.931 1.726 -6.778 1.00 86.81 81 ILE A CA 1
ATOM 626 C C . ILE A 1 81 ? 7.602 1.294 -6.160 1.00 86.81 81 ILE A C 1
ATOM 628 O O . ILE A 1 81 ? 6.757 2.130 -5.836 1.00 86.81 81 ILE A O 1
ATOM 632 N N . LEU A 1 82 ? 7.420 -0.012 -5.963 1.00 87.12 82 LEU A N 1
ATOM 633 C CA . LEU A 1 82 ? 6.166 -0.563 -5.475 1.00 87.12 82 LEU A CA 1
ATOM 634 C C . LEU A 1 82 ? 5.884 -0.196 -4.010 1.00 87.12 82 LEU A C 1
ATOM 636 O O . LEU A 1 82 ? 4.759 0.180 -3.663 1.00 87.12 82 LEU A O 1
ATOM 640 N N . ARG A 1 83 ? 6.913 -0.245 -3.157 1.00 87.56 83 ARG A N 1
ATOM 641 C CA . ARG A 1 83 ? 6.837 0.095 -1.728 1.00 87.56 83 ARG A CA 1
ATOM 642 C C . ARG A 1 83 ? 6.177 1.453 -1.456 1.00 87.56 83 ARG A C 1
ATOM 644 O O . ARG A 1 83 ? 5.161 1.469 -0.758 1.00 87.56 83 ARG A O 1
ATOM 651 N N . PRO A 1 84 ? 6.669 2.589 -1.991 1.00 86.19 84 PRO A N 1
ATOM 652 C CA . PRO A 1 84 ? 6.059 3.890 -1.725 1.00 86.19 84 PRO A CA 1
ATOM 653 C C . PRO A 1 84 ? 4.633 4.007 -2.280 1.00 86.19 84 PRO A C 1
ATOM 655 O O . PRO A 1 84 ? 3.806 4.683 -1.669 1.00 86.19 84 PRO A O 1
ATOM 658 N N . CYS A 1 85 ? 4.296 3.326 -3.383 1.00 88.62 85 CYS A N 1
ATOM 659 C CA . CYS A 1 85 ? 2.919 3.290 -3.891 1.00 88.62 85 CYS A CA 1
ATOM 660 C C . CYS A 1 85 ? 1.960 2.608 -2.906 1.00 88.62 85 CYS A C 1
ATOM 662 O O . CYS A 1 85 ? 0.823 3.052 -2.735 1.00 88.62 85 CYS A O 1
ATOM 664 N N . ILE A 1 86 ? 2.419 1.559 -2.227 1.00 88.44 86 ILE A N 1
ATOM 665 C CA . ILE A 1 86 ? 1.604 0.827 -1.257 1.00 88.44 86 ILE A CA 1
ATOM 666 C C . ILE A 1 86 ? 1.512 1.598 0.052 1.00 88.44 86 ILE A C 1
ATOM 668 O O . ILE A 1 86 ? 0.405 1.871 0.513 1.00 88.44 86 ILE A O 1
ATOM 672 N N . LEU A 1 87 ? 2.653 2.025 0.599 1.00 87.44 87 LEU A N 1
ATOM 673 C CA . LEU A 1 87 ? 2.717 2.808 1.836 1.00 87.44 87 LEU A CA 1
ATOM 674 C C . LEU A 1 87 ? 1.978 4.149 1.728 1.00 87.44 87 LEU A C 1
ATOM 676 O O . LEU A 1 87 ? 1.422 4.616 2.716 1.00 87.44 87 LEU A O 1
ATOM 680 N N . GLY A 1 88 ? 1.957 4.755 0.539 1.00 85.50 88 GLY A N 1
ATOM 681 C CA . GLY A 1 88 ? 1.239 5.993 0.260 1.00 85.50 88 GLY A CA 1
ATOM 682 C C . GLY A 1 88 ? -0.188 5.745 -0.222 1.00 85.50 88 GLY A C 1
ATOM 683 O O . GLY A 1 88 ? -1.151 5.870 0.539 1.00 85.50 88 GLY A O 1
ATOM 684 N N . SER A 1 89 ? -0.348 5.430 -1.508 1.00 86.19 89 SER A N 1
ATOM 685 C CA . SER A 1 89 ? -1.658 5.400 -2.167 1.00 86.19 89 SER A CA 1
ATOM 686 C C . SER A 1 89 ? -2.557 4.282 -1.641 1.00 86.19 89 SER A C 1
ATOM 688 O O . SER A 1 89 ? -3.716 4.545 -1.319 1.00 86.19 89 SER A O 1
ATOM 690 N N . ALA A 1 90 ? -2.042 3.055 -1.506 1.00 89.31 90 ALA A N 1
ATOM 691 C CA . ALA A 1 90 ? -2.877 1.934 -1.077 1.00 89.31 90 ALA A CA 1
ATOM 692 C C . ALA A 1 90 ? -3.319 2.075 0.389 1.00 89.31 90 ALA A C 1
ATOM 694 O O . ALA A 1 90 ? -4.508 1.957 0.696 1.00 89.31 90 ALA A O 1
ATOM 695 N N . MET A 1 91 ? -2.396 2.432 1.286 1.00 89.25 91 MET A N 1
ATOM 696 C CA . MET A 1 91 ? -2.728 2.705 2.688 1.00 89.25 91 MET A CA 1
ATOM 697 C C . MET A 1 91 ? -3.707 3.873 2.847 1.00 89.25 91 MET A C 1
ATOM 699 O O . MET A 1 91 ? -4.603 3.800 3.689 1.00 89.25 91 MET A O 1
ATOM 703 N N . SER A 1 92 ? -3.609 4.912 2.009 1.00 87.12 92 SER A N 1
ATOM 704 C CA . SER A 1 92 ? -4.577 6.018 2.018 1.00 87.12 92 SER A CA 1
ATOM 705 C C . SER A 1 92 ? -6.001 5.536 1.743 1.00 87.12 92 SER A C 1
ATOM 707 O O . SER A 1 92 ? -6.947 5.988 2.387 1.00 87.12 92 SER A O 1
ATOM 709 N N . VAL A 1 93 ? -6.177 4.614 0.794 1.00 88.50 93 VAL A N 1
ATOM 710 C CA . VAL A 1 93 ? -7.490 4.031 0.481 1.00 88.50 93 VAL A CA 1
ATOM 711 C C . VAL A 1 93 ? -7.965 3.115 1.609 1.00 88.50 93 VAL A C 1
ATOM 713 O O . VAL A 1 93 ? -9.126 3.203 2.004 1.00 88.50 93 VAL A O 1
ATOM 716 N N . ILE A 1 94 ? -7.082 2.286 2.177 1.00 89.81 94 ILE A N 1
ATOM 717 C CA . ILE A 1 94 ? -7.418 1.420 3.320 1.00 89.81 94 ILE A CA 1
ATOM 718 C C . ILE A 1 94 ? -7.951 2.241 4.495 1.00 89.81 94 ILE A C 1
ATOM 720 O O . ILE A 1 94 ? -9.006 1.933 5.054 1.00 89.81 94 ILE A O 1
ATOM 724 N N . LEU A 1 95 ? -7.229 3.295 4.868 1.00 87.38 95 LEU A N 1
ATOM 725 C CA . LEU A 1 95 ? -7.604 4.168 5.973 1.00 87.38 95 LEU A CA 1
ATOM 726 C C . LEU A 1 95 ? -8.950 4.856 5.699 1.00 87.38 95 LEU A C 1
ATOM 728 O O . LEU A 1 95 ? -9.804 4.868 6.584 1.00 87.38 95 LEU A O 1
ATOM 732 N N . GLN A 1 96 ? -9.195 5.306 4.464 1.00 86.19 96 GLN A N 1
ATOM 733 C CA . GLN A 1 96 ? -10.501 5.835 4.045 1.00 86.19 96 GLN A CA 1
ATOM 734 C C . GLN A 1 96 ? -11.629 4.807 4.175 1.00 86.19 96 GLN A C 1
ATOM 736 O O . GLN A 1 96 ? -12.677 5.132 4.732 1.00 86.19 96 GLN A O 1
ATOM 741 N N . GLN A 1 97 ? -11.414 3.557 3.754 1.00 88.19 97 GLN A N 1
ATOM 742 C CA . GLN A 1 97 ? -12.407 2.483 3.903 1.00 88.19 97 GLN A CA 1
ATOM 743 C C . GLN A 1 97 ? -12.696 2.144 5.379 1.00 88.19 97 GLN A C 1
ATOM 745 O O . GLN A 1 97 ? -13.796 1.701 5.719 1.00 88.19 97 GLN A O 1
ATOM 750 N N . ARG A 1 98 ? -11.733 2.401 6.275 1.00 87.69 98 ARG A N 1
ATOM 751 C CA . ARG A 1 98 ? -11.882 2.299 7.738 1.00 87.69 98 ARG A CA 1
ATOM 752 C C . ARG A 1 98 ? -12.475 3.556 8.395 1.00 87.69 98 ARG A C 1
ATOM 754 O O . ARG A 1 98 ? -12.623 3.584 9.617 1.00 87.69 98 ARG A O 1
ATOM 761 N N . GLY A 1 99 ? -12.827 4.582 7.618 1.00 83.81 99 GLY A N 1
ATOM 762 C CA . GLY A 1 99 ? -13.426 5.826 8.111 1.00 83.81 99 GLY A CA 1
ATOM 763 C C . GLY A 1 99 ? -12.427 6.884 8.596 1.00 83.81 99 GLY A C 1
ATOM 764 O O . GLY A 1 99 ? -12.837 7.827 9.278 1.00 83.81 99 GLY A O 1
ATOM 765 N N . PHE A 1 100 ? -11.140 6.749 8.261 1.00 79.94 100 PHE A N 1
ATOM 766 C CA . PHE A 1 100 ? -10.117 7.769 8.503 1.00 79.94 100 PHE A CA 1
ATOM 767 C C . PHE A 1 100 ? -9.932 8.656 7.267 1.00 79.94 100 PHE A C 1
ATOM 769 O O . PHE A 1 100 ? -9.799 8.162 6.150 1.00 79.94 100 PHE A O 1
ATOM 776 N N . LEU A 1 101 ? -9.883 9.976 7.447 1.00 62.03 101 LEU A N 1
ATOM 777 C CA . LEU A 1 101 ? -9.650 10.911 6.341 1.00 62.03 101 LEU A CA 1
ATOM 778 C C . LEU A 1 101 ? -8.141 11.125 6.164 1.00 62.03 101 LEU A C 1
ATOM 780 O O . LEU A 1 101 ? -7.499 11.755 7.002 1.00 62.03 101 LEU A O 1
ATOM 784 N N . VAL A 1 102 ? -7.574 10.585 5.082 1.00 58.38 102 VAL A N 1
ATOM 785 C CA . VAL A 1 102 ? -6.152 10.752 4.743 1.00 58.38 102 VAL A CA 1
ATOM 786 C C . VAL A 1 102 ? -6.017 11.918 3.774 1.00 58.38 102 VAL A C 1
ATOM 788 O O . VAL A 1 102 ? -6.190 11.768 2.567 1.00 58.38 102 VAL A O 1
ATOM 791 N N . LEU A 1 103 ? -5.763 13.111 4.309 1.00 50.94 103 LEU A N 1
ATOM 792 C CA . LEU A 1 103 ? -5.419 14.272 3.493 1.00 50.94 103 LEU A CA 1
ATOM 793 C C . LEU A 1 103 ? -3.933 14.192 3.140 1.00 50.94 103 LEU A C 1
ATOM 795 O O . LEU A 1 103 ? -3.087 13.989 4.005 1.00 50.94 103 LEU A O 1
ATOM 799 N N . HIS A 1 104 ? -3.626 14.356 1.855 1.00 45.56 104 HIS A N 1
ATOM 800 C CA . HIS A 1 104 ? -2.312 14.138 1.235 1.00 45.56 104 HIS A CA 1
ATOM 801 C C . HIS A 1 104 ? -1.219 15.158 1.639 1.00 45.56 104 HIS A C 1
ATOM 803 O O . HIS A 1 104 ? -0.207 15.307 0.956 1.00 45.56 104 HIS A O 1
ATOM 809 N N . ALA A 1 105 ? -1.412 15.878 2.738 1.00 34.16 105 ALA A N 1
ATOM 810 C CA . ALA A 1 105 ? -0.462 16.823 3.293 1.00 34.16 105 ALA A CA 1
ATOM 811 C C . ALA A 1 105 ? -0.316 16.503 4.777 1.00 34.16 105 ALA A C 1
ATOM 813 O O . ALA A 1 105 ? -1.320 16.436 5.482 1.00 34.16 105 ALA A O 1
ATOM 814 N N . SER A 1 106 ? 0.925 16.267 5.204 1.00 39.44 106 SER A N 1
ATOM 815 C CA . SER A 1 106 ? 1.415 16.284 6.584 1.00 39.44 106 SER A CA 1
ATOM 816 C C . SER A 1 106 ? 0.338 16.641 7.611 1.00 39.44 106 SER A C 1
ATOM 818 O O . SER A 1 106 ? -0.031 17.806 7.707 1.00 39.44 106 SER A O 1
ATOM 820 N N . ALA A 1 107 ? -0.181 15.624 8.310 1.00 43.28 107 ALA A N 1
ATOM 821 C CA . ALA A 1 107 ? -1.097 15.698 9.451 1.00 43.28 107 ALA A CA 1
ATOM 822 C C . ALA A 1 107 ? -1.618 17.114 9.784 1.00 43.28 107 ALA A C 1
ATOM 824 O O . ALA A 1 107 ? -1.021 17.828 10.589 1.00 43.28 107 ALA A O 1
ATOM 825 N N . VAL A 1 108 ? -2.744 17.527 9.193 1.00 35.31 108 VAL A N 1
ATOM 826 C CA . VAL A 1 108 ? -3.430 18.747 9.639 1.00 35.31 108 VAL A CA 1
ATOM 827 C C . VAL A 1 108 ? -4.480 18.363 10.672 1.00 35.31 108 VAL A C 1
ATOM 829 O O . VAL A 1 108 ? -5.550 17.844 10.356 1.00 35.31 108 VAL A O 1
ATOM 832 N N . LEU A 1 109 ? -4.140 18.626 11.930 1.00 37.41 109 LEU A N 1
ATOM 833 C CA . LEU A 1 109 ? -5.030 18.558 13.078 1.00 37.41 109 LEU A CA 1
ATOM 834 C C . LEU A 1 109 ? -6.021 19.730 12.978 1.00 37.41 109 LEU A C 1
ATOM 836 O O . LEU A 1 109 ? -5.660 20.874 13.242 1.00 37.41 109 LEU A O 1
ATOM 840 N N . MET A 1 110 ? -7.267 19.478 12.571 1.00 35.84 110 MET A N 1
ATOM 841 C CA . MET A 1 110 ? -8.331 20.476 12.719 1.00 35.84 110 MET A CA 1
ATOM 842 C C . MET A 1 110 ? -8.971 20.323 14.099 1.00 35.84 110 MET A C 1
ATOM 844 O O . MET A 1 110 ? -9.897 19.533 14.280 1.00 35.84 110 MET A O 1
ATOM 848 N N . GLN A 1 111 ? -8.503 21.104 15.078 1.00 31.91 111 GLN A N 1
ATOM 849 C CA . GLN A 1 111 ? -9.339 21.434 16.233 1.00 31.91 111 GLN A CA 1
ATOM 850 C C . GLN A 1 111 ? -10.455 22.371 15.758 1.00 31.91 111 GLN A C 1
ATOM 852 O O . GLN A 1 111 ? -10.296 23.586 15.708 1.00 31.91 111 GLN A O 1
ATOM 857 N N . GLY A 1 112 ? -11.587 21.788 15.365 1.00 37.81 112 GLY A N 1
ATOM 858 C CA . GLY A 1 112 ? -12.822 22.531 15.161 1.00 37.81 112 GLY A CA 1
ATOM 859 C C . GLY A 1 112 ? -13.473 22.804 16.510 1.00 37.81 112 GLY A C 1
ATOM 860 O O . GLY A 1 112 ? -13.953 21.877 17.168 1.00 37.81 112 GLY A O 1
ATOM 861 N N . GLU A 1 113 ? -13.487 24.068 16.930 1.00 39.41 113 GLU A N 1
ATOM 862 C CA . GLU A 1 113 ? -14.344 24.516 18.020 1.00 39.41 113 GLU A CA 1
ATOM 863 C C . GLU A 1 113 ? -15.795 24.102 17.746 1.00 39.41 113 GLU A C 1
ATOM 865 O O . GLU A 1 113 ? -16.306 24.162 16.626 1.00 39.41 113 GLU A O 1
ATOM 870 N N . ARG A 1 114 ? -16.431 23.614 18.809 1.00 42.81 114 ARG A N 1
ATOM 871 C CA . ARG A 1 114 ? -17.741 22.968 18.817 1.00 42.81 114 ARG A CA 1
ATOM 872 C C . ARG A 1 114 ? -18.795 23.770 18.049 1.00 42.81 114 ARG A C 1
ATOM 874 O O . ARG A 1 114 ? -19.396 24.696 18.580 1.00 42.81 114 ARG A O 1
ATOM 881 N N . SER A 1 115 ? -19.148 23.282 16.870 1.00 37.88 115 SER A N 1
ATOM 882 C CA . SER A 1 115 ? -20.520 23.313 16.370 1.00 37.88 115 SER A CA 1
ATOM 883 C C . SER A 1 115 ? -20.764 21.999 15.628 1.00 37.88 115 SER A C 1
ATOM 885 O O . SER A 1 115 ? -19.865 21.479 14.979 1.00 37.88 115 SER A O 1
ATOM 887 N N . HIS A 1 116 ? -21.927 21.391 15.862 1.00 45.25 116 HIS A N 1
ATOM 888 C CA . HIS A 1 116 ? -22.310 20.040 15.440 1.00 45.25 116 HIS A CA 1
ATOM 889 C C . HIS A 1 116 ? -21.839 19.674 14.015 1.00 45.25 116 HIS A C 1
ATOM 891 O O . HIS A 1 116 ? -22.498 19.979 13.026 1.00 45.25 116 HIS A O 1
ATOM 897 N N . PHE A 1 117 ? -20.716 18.964 13.930 1.00 43.44 117 PHE A N 1
ATOM 898 C CA . PHE A 1 117 ? -20.244 18.266 12.742 1.00 43.44 117 PHE A CA 1
ATOM 899 C C . PHE A 1 117 ? -19.518 17.016 13.240 1.00 43.44 117 PHE A C 1
ATOM 901 O O . PHE A 1 117 ? -18.620 17.112 14.079 1.00 43.44 117 PHE A O 1
ATOM 908 N N . SER A 1 118 ? -19.943 15.830 12.807 1.00 41.03 118 SER A N 1
ATOM 909 C CA . SER A 1 118 ? -19.269 14.575 13.146 1.00 41.03 118 SER A CA 1
ATOM 910 C C . SER A 1 118 ? -17.903 14.564 12.461 1.00 41.03 118 SER A C 1
ATOM 912 O O . SER A 1 118 ? -17.793 14.191 11.293 1.00 41.03 118 SER A O 1
ATOM 914 N N . ALA A 1 119 ? -16.878 15.052 13.158 1.00 43.00 119 ALA A N 1
ATOM 915 C CA . ALA A 1 119 ? -15.525 15.107 12.634 1.00 43.00 119 ALA A CA 1
ATOM 916 C C . ALA A 1 119 ? -15.022 13.685 12.313 1.00 43.00 119 ALA A C 1
ATOM 918 O O . ALA A 1 119 ? -15.260 12.758 13.096 1.00 43.00 119 ALA A O 1
ATOM 919 N N . PRO A 1 120 ? -14.342 13.487 11.172 1.00 40.22 120 PRO A N 1
ATOM 920 C CA . PRO A 1 120 ? -13.739 12.205 10.837 1.00 40.22 120 PRO A CA 1
ATOM 921 C C . PRO A 1 120 ? -12.663 11.840 11.864 1.00 40.22 120 PRO A C 1
ATOM 923 O O . PRO A 1 120 ? -11.987 12.712 12.413 1.00 40.22 120 PRO A O 1
ATOM 926 N N . ARG A 1 121 ? -12.482 10.540 12.117 1.00 40.19 121 ARG A N 1
ATOM 927 C CA . ARG A 1 121 ? -11.372 10.061 12.945 1.00 40.19 121 ARG A CA 1
ATOM 928 C C . ARG A 1 121 ? -10.078 10.358 12.187 1.00 40.19 121 ARG A C 1
ATOM 930 O O . ARG A 1 121 ? -9.870 9.836 11.096 1.00 40.19 121 ARG A O 1
ATOM 937 N N . VAL A 1 122 ? -9.237 11.230 12.731 1.00 47.78 122 VAL A N 1
ATOM 938 C CA . VAL A 1 122 ? -7.884 11.477 12.219 1.00 47.78 122 VAL A CA 1
ATOM 939 C C . VAL A 1 122 ? -6.952 10.537 12.969 1.00 47.78 122 VAL A C 1
ATOM 941 O O . VAL A 1 122 ? -6.996 10.474 14.196 1.00 47.78 122 VAL A O 1
ATOM 944 N N . LEU A 1 123 ? -6.154 9.761 12.241 1.00 42.19 123 LEU A N 1
ATOM 945 C CA . LEU A 1 123 ? -5.145 8.906 12.846 1.00 42.19 123 LEU A CA 1
ATOM 946 C C . LEU A 1 123 ? -3.930 9.781 13.189 1.00 42.19 123 LEU A C 1
ATOM 948 O O . LEU A 1 123 ? -3.284 10.313 12.287 1.00 42.19 123 LEU A O 1
ATOM 952 N N . GLU A 1 124 ? -3.629 9.965 14.475 1.00 42.06 124 GLU A N 1
ATOM 953 C CA . GLU A 1 124 ? -2.383 10.610 14.894 1.00 42.06 124 GLU A CA 1
ATOM 954 C C . GLU A 1 124 ? -1.211 9.681 14.559 1.00 42.06 124 GLU A C 1
ATOM 956 O O . GLU A 1 124 ? -0.983 8.669 15.222 1.00 42.06 124 GLU A O 1
ATOM 961 N N . SER A 1 125 ? -0.443 10.013 13.522 1.00 37.34 125 SER A N 1
ATOM 962 C CA . SER A 1 125 ? 0.870 9.412 13.311 1.00 37.34 125 SER A CA 1
ATOM 963 C C . SER A 1 125 ? 1.846 9.994 14.338 1.00 37.34 125 SER A C 1
ATOM 965 O O . SER A 1 125 ? 2.592 10.930 14.046 1.00 37.34 125 SER A O 1
ATOM 967 N N . LEU A 1 126 ? 1.838 9.451 15.555 1.00 37.38 126 LEU A N 1
ATOM 968 C CA . LEU A 1 126 ? 2.947 9.591 16.495 1.00 37.38 126 LEU A CA 1
ATOM 969 C C . LEU A 1 126 ? 4.161 8.834 15.931 1.00 37.38 126 LEU A C 1
ATOM 971 O O . LEU A 1 126 ? 4.431 7.696 16.293 1.00 37.38 126 LEU A O 1
ATOM 975 N N . GLN A 1 127 ? 4.906 9.477 15.034 1.00 39.22 127 GLN A N 1
ATOM 976 C CA . GLN A 1 127 ? 6.342 9.234 14.898 1.00 39.22 127 GLN A CA 1
ATOM 977 C C . GLN A 1 127 ? 7.064 10.490 15.374 1.00 39.22 127 GLN A C 1
ATOM 979 O O . GLN A 1 127 ? 7.510 11.339 14.607 1.00 39.22 127 GLN A O 1
ATOM 984 N N . LEU A 1 128 ? 7.095 10.631 16.699 1.00 36.06 128 LEU A N 1
ATOM 985 C CA . LEU A 1 128 ? 7.833 11.668 17.400 1.00 36.06 128 LEU A CA 1
ATOM 986 C C . LEU A 1 128 ? 9.286 11.181 17.574 1.00 36.06 128 LEU A C 1
ATOM 988 O O . LEU A 1 128 ? 9.551 10.343 18.423 1.00 36.06 128 LEU A O 1
ATOM 992 N N . HIS A 1 129 ? 10.182 11.760 16.760 1.00 38.28 129 HIS A N 1
ATOM 993 C CA . HIS A 1 129 ? 11.643 11.910 16.921 1.00 38.28 129 HIS A CA 1
ATOM 994 C C . HIS A 1 129 ? 12.547 10.656 16.954 1.00 38.28 129 HIS A C 1
ATOM 996 O O . HIS A 1 129 ? 12.510 9.879 17.898 1.00 38.28 129 HIS A O 1
ATOM 1002 N N . GLN A 1 130 ? 13.509 10.570 16.019 1.00 33.75 130 GLN A N 1
ATOM 1003 C CA . GLN A 1 130 ? 14.926 10.934 16.248 1.00 33.75 130 GLN A CA 1
ATOM 1004 C C . GLN A 1 130 ? 15.796 10.622 15.011 1.00 33.75 130 GLN A C 1
ATOM 1006 O O . GLN A 1 130 ? 15.902 9.467 14.616 1.00 33.75 130 GLN A O 1
ATOM 1011 N N . LEU A 1 131 ? 16.414 11.669 14.442 1.00 30.92 131 LEU A N 1
ATOM 1012 C CA . LEU A 1 131 ? 17.764 11.761 13.843 1.00 30.92 131 LEU A CA 1
ATOM 1013 C C . LEU A 1 131 ? 17.786 12.885 12.791 1.00 30.92 131 LEU A C 1
ATOM 1015 O O . LEU A 1 131 ? 17.660 12.630 11.597 1.00 30.92 131 LEU A O 1
ATOM 1019 N N . LEU A 1 132 ? 17.880 14.129 13.267 1.00 34.97 132 LEU A N 1
ATOM 1020 C CA . LEU A 1 132 ? 18.988 15.068 13.035 1.00 34.97 132 LEU A CA 1
ATOM 1021 C C . LEU A 1 132 ? 18.922 16.161 14.111 1.00 34.97 132 LEU A C 1
ATOM 1023 O O . LEU A 1 132 ? 17.799 16.635 14.390 1.00 34.97 132 LEU A O 1
#

pLDDT: mean 71.89, std 20.72, range [30.92, 93.0]

Sequence (132 aa):
MYVAQIYGLLVVSDFWLLDSPEMELETRDPDIVVRFGIVENSPSKVGSQVFSGFLPKVGTFLICNGNEVIVEPLPDIDDCILRPCILGSAMSVILQQRGFLVLHASAVLMQGERSHFSAPRVLESLQLHQLL

Foldseek 3Di:
DFWDQALNFIEAEPDDQDPDDTDDPDPDDGQAYEYEDDDDPDPPDDPKDWDWDADPQFAIWIAIQLHYIYTHGDPPDDPVVVNCCCSPVVNCVSCVSVQEHDDPDDDDDDPDDDDDDPDTDHRPPPPPDDDD

Secondary structure (DSSP, 8-state):
-EEEEETTEEEEESS---SSPPPP--SSPPSEEEEE----S----TT--EEEEEETTTEEEEEETTTEEEEEEPTT--HHHHHHHIIIIIHHHHHHHTTB---SSS-------SSS----B-----------

Radius of gyration: 16.25 Å; chains: 1; bounding box: 41×39×35 Å